Protein AF-A0A7V4AYM7-F1 (afdb_monomer)

Structure (mmCIF, N/CA/C/O backbone):
data_AF-A0A7V4AYM7-F1
#
_entry.id   AF-A0A7V4AYM7-F1
#
loop_
_atom_site.group_PDB
_atom_site.id
_atom_site.type_symbol
_atom_site.label_atom_id
_atom_site.label_alt_id
_atom_site.label_comp_id
_atom_site.label_asym_id
_atom_site.label_entity_id
_atom_site.label_seq_id
_atom_site.pdbx_PDB_ins_code
_atom_site.Cartn_x
_atom_site.Cartn_y
_atom_site.Cartn_z
_atom_site.occupancy
_atom_site.B_iso_or_equiv
_atom_site.auth_seq_id
_atom_site.auth_comp_id
_atom_site.auth_asym_id
_atom_site.auth_atom_id
_atom_site.pdbx_PDB_model_num
ATOM 1 N N . MET A 1 1 ? -8.044 14.531 14.130 1.00 50.94 1 MET A N 1
ATOM 2 C CA . MET A 1 1 ? -6.753 13.931 13.718 1.00 50.94 1 MET A CA 1
ATOM 3 C C . MET A 1 1 ? -6.936 13.240 12.382 1.00 50.94 1 MET A C 1
ATOM 5 O O . MET A 1 1 ? -7.836 12.421 12.245 1.00 50.94 1 MET A O 1
ATOM 9 N N . THR A 1 2 ? -6.121 13.592 11.396 1.00 64.44 2 THR A N 1
ATOM 10 C CA . THR A 1 2 ? -6.169 13.035 10.044 1.00 64.44 2 THR A CA 1
ATOM 11 C C . THR A 1 2 ? -5.454 11.686 10.034 1.00 64.44 2 THR A C 1
ATOM 13 O O . THR A 1 2 ? -4.239 11.608 10.166 1.00 64.44 2 THR A O 1
ATOM 16 N N . LYS A 1 3 ? -6.224 10.599 9.943 1.00 75.81 3 LYS A N 1
ATOM 17 C CA . LYS A 1 3 ? -5.706 9.226 9.983 1.00 75.81 3 LYS A CA 1
ATOM 18 C C . LYS A 1 3 ? -6.206 8.438 8.779 1.00 75.81 3 LYS A C 1
ATOM 20 O O . LYS A 1 3 ? -7.389 8.539 8.439 1.00 75.81 3 LYS A O 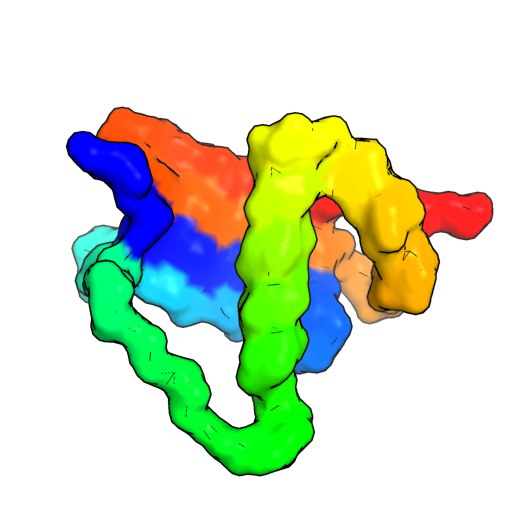1
ATOM 25 N N . ILE A 1 4 ? -5.321 7.650 8.169 1.00 80.00 4 ILE A N 1
ATOM 26 C CA . ILE A 1 4 ? -5.701 6.665 7.152 1.00 80.00 4 ILE A CA 1
ATOM 27 C C . ILE A 1 4 ? -6.546 5.593 7.844 1.00 80.00 4 ILE A C 1
ATOM 29 O O . ILE A 1 4 ? -6.077 4.889 8.734 1.00 80.00 4 ILE A O 1
ATOM 33 N N . GLN A 1 5 ? -7.813 5.514 7.458 1.00 84.81 5 GLN A N 1
ATOM 34 C CA . GLN A 1 5 ? -8.779 4.542 7.963 1.00 84.81 5 GLN A CA 1
ATOM 35 C C . GLN A 1 5 ? -8.700 3.238 7.176 1.00 84.81 5 GLN A C 1
ATOM 37 O O . GLN A 1 5 ? -8.908 2.172 7.746 1.00 84.81 5 GLN A O 1
ATOM 42 N N . GLY A 1 6 ? -8.365 3.314 5.888 1.00 87.50 6 GLY A N 1
ATOM 43 C CA . GLY A 1 6 ? -8.205 2.148 5.038 1.00 87.50 6 GLY A CA 1
ATOM 44 C C . GLY A 1 6 ? -7.442 2.459 3.763 1.00 87.50 6 GLY A C 1
ATOM 45 O O . GLY A 1 6 ? -7.361 3.612 3.330 1.00 87.50 6 GLY A O 1
ATOM 46 N N . PHE A 1 7 ? -6.881 1.407 3.185 1.00 87.94 7 PHE A N 1
ATOM 47 C CA . PHE A 1 7 ? -6.020 1.449 2.016 1.00 87.94 7 PHE A CA 1
ATOM 48 C C . PHE A 1 7 ? -6.274 0.222 1.145 1.00 87.94 7 PHE A C 1
ATOM 50 O O . PHE A 1 7 ? -6.329 -0.897 1.651 1.00 87.94 7 PHE A O 1
ATOM 57 N N . ARG A 1 8 ? -6.437 0.422 -0.160 1.00 89.75 8 ARG A N 1
ATOM 58 C CA . ARG A 1 8 ? -6.570 -0.647 -1.143 1.00 89.75 8 ARG A CA 1
ATOM 59 C C . ARG A 1 8 ? -5.588 -0.441 -2.279 1.00 89.75 8 ARG A C 1
ATOM 61 O O . ARG A 1 8 ? -5.510 0.644 -2.846 1.00 89.75 8 ARG A O 1
ATOM 68 N N . ILE A 1 9 ? -4.893 -1.513 -2.621 1.00 89.56 9 ILE A N 1
ATOM 69 C CA . ILE A 1 9 ? -3.883 -1.583 -3.668 1.00 89.56 9 ILE A CA 1
ATOM 70 C C . ILE A 1 9 ? -4.394 -2.541 -4.728 1.00 89.56 9 ILE A C 1
ATOM 72 O O . ILE A 1 9 ? -4.768 -3.667 -4.398 1.00 89.56 9 ILE A O 1
ATOM 76 N N . ARG A 1 10 ? 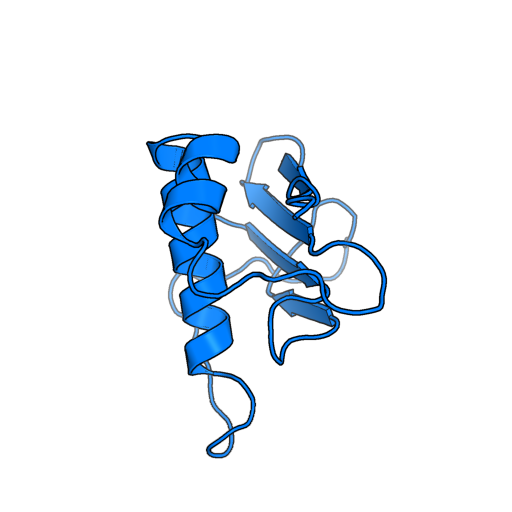-4.378 -2.124 -5.992 1.00 87.75 10 ARG A N 1
ATOM 77 C CA . ARG A 1 10 ? -4.642 -3.006 -7.128 1.00 87.75 10 ARG A CA 1
ATOM 78 C C . ARG A 1 10 ? -3.531 -2.918 -8.156 1.00 87.75 10 ARG A C 1
ATOM 80 O O . ARG A 1 10 ? -3.104 -1.815 -8.484 1.00 87.75 10 ARG A O 1
ATOM 87 N N . ASN A 1 11 ? -3.118 -4.076 -8.664 1.00 86.25 11 ASN A N 1
ATOM 88 C CA . ASN A 1 11 ? -2.132 -4.245 -9.735 1.00 86.25 11 ASN A CA 1
ATOM 89 C C . ASN A 1 11 ? -0.828 -3.454 -9.514 1.00 86.25 11 ASN A C 1
ATOM 91 O O . ASN A 1 11 ? -0.290 -2.834 -10.432 1.00 86.25 11 ASN A O 1
ATOM 95 N N . PHE A 1 12 ? -0.314 -3.474 -8.283 1.00 83.06 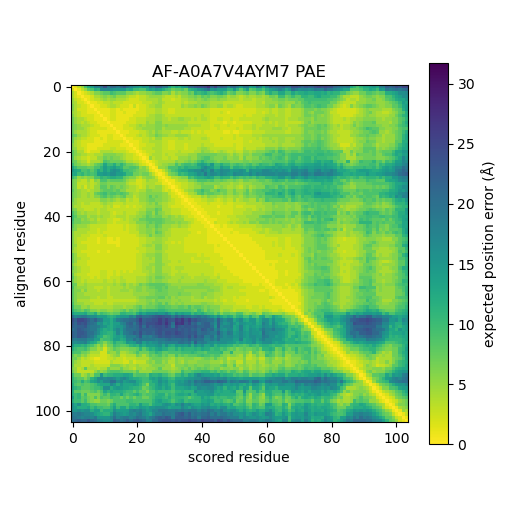12 PHE A N 1
ATOM 96 C CA . PHE A 1 12 ? 0.944 -2.826 -7.921 1.00 83.06 12 PHE A CA 1
ATOM 97 C C . PHE A 1 12 ? 2.030 -3.884 -7.708 1.00 83.06 12 PHE A C 1
ATOM 99 O O . PHE A 1 12 ? 2.073 -4.554 -6.672 1.00 83.06 12 PHE A O 1
ATOM 106 N N . ARG A 1 13 ? 2.913 -4.044 -8.702 1.00 84.62 13 ARG A N 1
ATOM 107 C CA . ARG A 1 13 ? 3.960 -5.081 -8.729 1.00 84.62 13 ARG A CA 1
ATOM 108 C C . ARG A 1 13 ? 3.355 -6.471 -8.446 1.00 84.62 13 ARG A C 1
ATOM 110 O O . ARG A 1 13 ? 2.458 -6.907 -9.160 1.00 84.62 13 ARG A O 1
ATOM 117 N N . VAL A 1 14 ? 3.805 -7.164 -7.396 1.00 87.44 14 VAL A N 1
ATOM 118 C CA . VAL A 1 14 ? 3.295 -8.496 -7.010 1.00 87.44 14 VAL A CA 1
ATOM 119 C C . VAL A 1 14 ? 1.921 -8.461 -6.321 1.00 87.44 14 VAL A C 1
ATOM 121 O O . VAL A 1 14 ? 1.301 -9.508 -6.136 1.00 87.44 14 VAL A O 1
ATOM 124 N N . LEU A 1 15 ? 1.428 -7.280 -5.930 1.00 88.56 15 LEU A N 1
ATOM 125 C CA . LEU A 1 15 ? 0.154 -7.116 -5.232 1.00 88.56 15 LEU A CA 1
ATOM 126 C C . LEU A 1 15 ? -0.989 -6.955 -6.240 1.00 88.56 15 LEU A C 1
ATOM 128 O O . LEU A 1 15 ? -1.104 -5.933 -6.918 1.00 88.56 15 LEU A O 1
ATOM 132 N N . LYS A 1 16 ? -1.860 -7.965 -6.315 1.00 87.62 16 LYS A N 1
ATOM 133 C CA . LYS A 1 16 ? -3.002 -7.978 -7.244 1.00 87.62 16 LYS A CA 1
ATOM 134 C C . LYS A 1 16 ? -4.191 -7.173 -6.727 1.00 87.62 16 LYS A C 1
ATOM 136 O O . LYS A 1 16 ? -4.648 -6.262 -7.407 1.00 87.62 16 LYS A O 1
ATOM 141 N N . ASP A 1 17 ? -4.677 -7.498 -5.532 1.00 89.00 17 ASP A N 1
ATOM 142 C CA . ASP A 1 17 ? -5.773 -6.789 -4.865 1.00 89.00 17 ASP A CA 1
ATOM 143 C C . ASP A 1 17 ? -5.648 -6.982 -3.350 1.00 89.00 17 ASP A C 1
ATOM 145 O O . ASP A 1 17 ? -5.915 -8.061 -2.826 1.00 89.00 17 ASP A O 1
ATOM 149 N N . ILE A 1 18 ? -5.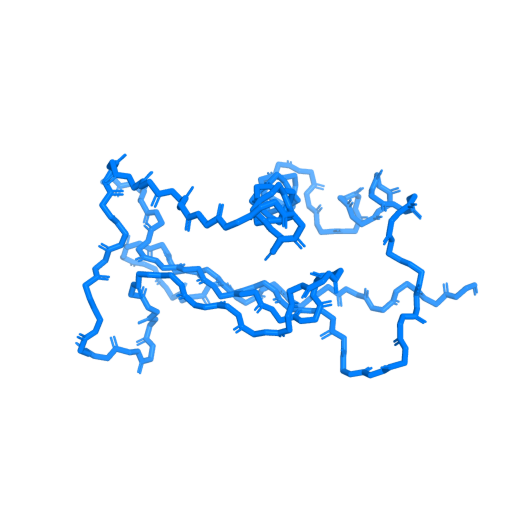172 -5.954 -2.654 1.00 90.12 18 ILE A N 1
ATOM 150 C CA . ILE A 1 18 ? -4.969 -5.963 -1.202 1.00 90.12 18 ILE A CA 1
ATOM 151 C C . ILE A 1 18 ? -5.813 -4.853 -0.602 1.00 90.12 18 ILE A C 1
ATOM 153 O O . ILE A 1 18 ? -5.736 -3.721 -1.062 1.00 90.12 18 ILE A O 1
ATOM 157 N N . THR A 1 19 ? -6.585 -5.156 0.440 1.00 89.81 19 THR A N 1
ATOM 158 C CA . THR A 1 19 ? -7.349 -4.165 1.209 1.00 89.81 19 THR A CA 1
ATOM 159 C C . THR A 1 19 ? -6.974 -4.264 2.683 1.00 89.81 19 THR A C 1
ATOM 161 O O . THR A 1 19 ? -6.990 -5.349 3.256 1.00 89.81 19 THR A O 1
ATOM 164 N N . LEU A 1 20 ? -6.651 -3.126 3.293 1.00 88.31 20 LEU A N 1
ATOM 165 C CA . LEU A 1 20 ? -6.344 -2.975 4.709 1.00 88.31 20 LEU A CA 1
ATOM 166 C C . LEU A 1 20 ? -7.296 -1.951 5.329 1.00 88.31 20 LEU A C 1
ATOM 168 O O . LEU A 1 20 ? -7.518 -0.881 4.760 1.00 88.31 20 LEU A O 1
ATOM 172 N N . GLY A 1 21 ? -7.806 -2.249 6.522 1.00 86.50 21 GLY A N 1
ATOM 173 C CA . GLY A 1 21 ? -8.672 -1.350 7.281 1.00 86.50 21 GLY A CA 1
ATOM 174 C C . GLY A 1 21 ? -10.024 -1.054 6.617 1.00 86.50 21 GLY A C 1
ATOM 175 O O . GLY A 1 21 ? -10.542 -1.831 5.811 1.00 86.50 21 GLY A O 1
ATOM 176 N N . LYS A 1 22 ? -10.593 0.105 6.954 1.00 84.25 22 LYS A N 1
ATOM 177 C CA . LYS A 1 22 ? -11.931 0.543 6.554 1.00 84.25 22 LYS A CA 1
ATOM 178 C C . LYS A 1 22 ? -11.896 1.482 5.353 1.00 84.25 22 LYS A C 1
ATOM 180 O O . LYS A 1 22 ? -11.439 2.622 5.442 1.00 84.25 22 LYS A O 1
ATOM 185 N N . LEU A 1 23 ? -12.446 1.015 4.236 1.00 82.62 23 LEU A N 1
ATOM 186 C CA . LEU A 1 23 ? -12.756 1.856 3.080 1.00 82.62 23 LEU A CA 1
ATOM 187 C C . LEU A 1 23 ? -14.126 2.529 3.250 1.00 82.62 23 LEU A C 1
ATOM 189 O O . LEU A 1 23 ? -14.973 2.059 4.006 1.00 82.62 23 LEU A O 1
ATOM 193 N N . TRP A 1 24 ? -14.370 3.598 2.490 1.00 72.38 24 TRP A N 1
ATOM 194 C CA . TRP A 1 24 ? -15.636 4.345 2.509 1.00 72.38 24 TRP A CA 1
ATOM 195 C C . TRP A 1 24 ? -16.871 3.497 2.166 1.00 72.38 24 TRP A C 1
ATOM 197 O O . TRP A 1 24 ? -17.961 3.766 2.659 1.00 72.38 24 TRP A O 1
ATOM 207 N N . ASN A 1 25 ? -16.701 2.474 1.327 1.00 73.44 25 ASN A N 1
ATOM 208 C CA . ASN A 1 25 ? -17.759 1.571 0.882 1.00 73.44 25 ASN A CA 1
ATOM 209 C C . ASN A 1 25 ? -17.862 0.293 1.733 1.00 73.44 25 ASN A C 1
ATOM 211 O O . ASN A 1 25 ? -18.736 -0.535 1.479 1.00 73.44 25 ASN A O 1
ATOM 215 N N . THR A 1 26 ? -17.002 0.120 2.742 1.00 74.50 26 THR A N 1
ATOM 216 C CA . THR A 1 26 ? -16.969 -1.088 3.572 1.00 74.50 26 THR A CA 1
ATOM 217 C C . THR A 1 26 ? -17.525 -0.785 4.960 1.00 74.50 26 THR A C 1
ATOM 219 O O . THR A 1 26 ? -16.827 -0.280 5.837 1.00 74.50 26 THR A O 1
ATOM 222 N N . GLN A 1 27 ? -18.799 -1.118 5.186 1.00 62.53 27 GLN A N 1
ATOM 223 C CA . GLN A 1 27 ? -19.476 -0.838 6.461 1.00 62.53 27 GLN A CA 1
ATOM 224 C C . GLN A 1 27 ? -18.976 -1.709 7.629 1.00 62.53 27 GLN A C 1
ATOM 226 O O . GLN A 1 27 ? -18.976 -1.240 8.764 1.00 62.53 27 GLN A O 1
ATOM 231 N N . LYS A 1 28 ? -18.518 -2.941 7.355 1.00 72.69 28 LYS A N 1
ATOM 232 C CA . LYS A 1 28 ? -18.134 -3.950 8.367 1.00 72.69 28 LYS A CA 1
ATOM 233 C C . LYS A 1 28 ? -16.631 -4.059 8.670 1.00 72.69 28 LYS A C 1
ATOM 235 O O . LYS A 1 28 ? -16.253 -4.928 9.443 1.00 72.69 28 LYS A O 1
ATOM 240 N N . ALA A 1 29 ? -15.774 -3.249 8.050 1.00 76.88 29 ALA A N 1
ATOM 241 C CA . ALA A 1 29 ? -14.334 -3.320 8.304 1.00 76.88 29 ALA A CA 1
ATOM 242 C C . ALA A 1 29 ? -13.926 -2.365 9.427 1.00 76.88 29 ALA A C 1
ATOM 244 O O . ALA A 1 29 ? -14.365 -1.210 9.450 1.00 76.88 29 ALA A O 1
ATOM 245 N N . ASP A 1 30 ? -13.057 -2.840 10.314 1.00 81.75 30 ASP A N 1
ATOM 246 C CA . ASP A 1 30 ? -12.425 -1.997 11.319 1.00 81.75 30 ASP A CA 1
ATOM 247 C C . ASP A 1 30 ? -11.393 -1.069 10.671 1.00 81.75 30 ASP A C 1
ATOM 249 O O . ASP A 1 30 ? -10.717 -1.452 9.710 1.00 81.75 30 ASP A O 1
ATOM 253 N N . PRO A 1 31 ? -11.264 0.173 11.156 1.00 82.94 31 PRO A N 1
ATOM 254 C CA . PRO A 1 31 ? -10.272 1.093 10.638 1.00 82.94 31 PRO A CA 1
ATOM 255 C C . PRO A 1 31 ? -8.853 0.647 10.987 1.00 82.94 31 PRO A C 1
ATOM 257 O O . PRO A 1 31 ? -8.608 0.022 12.017 1.00 82.94 31 PRO A O 1
ATOM 260 N N . LEU A 1 32 ? -7.896 1.036 10.144 1.00 83.50 32 LEU A N 1
ATOM 261 C CA . LEU A 1 32 ? -6.476 0.804 10.383 1.00 83.50 32 LEU A CA 1
ATOM 262 C C . LEU A 1 32 ? -6.078 1.388 11.747 1.00 83.50 32 LEU A C 1
ATOM 264 O O . LEU A 1 32 ? -6.238 2.582 12.029 1.00 83.50 32 LEU A O 1
ATOM 268 N N . THR A 1 33 ? -5.579 0.537 12.634 1.00 83.31 33 THR A N 1
ATOM 269 C CA . THR A 1 33 ? -5.101 0.937 13.958 1.00 83.31 33 THR A CA 1
ATOM 270 C C . THR A 1 33 ? -3.738 1.614 13.834 1.00 83.31 33 THR A C 1
ATOM 272 O O . THR A 1 33 ? -3.033 1.468 12.839 1.00 83.31 33 THR A O 1
ATOM 275 N N . SER A 1 34 ? -3.354 2.401 14.843 1.00 79.44 34 SER A N 1
ATOM 276 C CA . SER A 1 34 ? -2.058 3.103 14.820 1.00 79.44 34 SER A CA 1
ATOM 277 C C . SER A 1 34 ? -0.872 2.136 14.920 1.00 79.44 34 SER A C 1
ATOM 279 O O . SER A 1 34 ? 0.242 2.489 14.556 1.00 79.44 34 SER A O 1
ATOM 281 N N . MET A 1 35 ? -1.128 0.912 15.385 1.00 84.00 35 MET A N 1
ATOM 282 C CA . MET A 1 35 ? -0.175 -0.184 15.452 1.00 84.00 35 MET A CA 1
ATOM 283 C C . MET A 1 35 ? -0.710 -1.337 14.603 1.00 84.00 35 MET A C 1
ATOM 285 O O . MET A 1 35 ? -1.673 -1.998 14.986 1.00 84.00 35 MET A O 1
ATOM 289 N N . SER A 1 36 ? -0.095 -1.547 13.441 1.00 83.69 36 SER A N 1
ATOM 290 C CA . SER A 1 36 ? -0.400 -2.639 12.514 1.00 83.69 36 SER A CA 1
ATOM 291 C C . SER A 1 36 ? 0.888 -3.386 12.181 1.00 83.69 36 SER A C 1
ATOM 293 O O . SER A 1 36 ? 1.907 -2.759 11.898 1.00 83.69 36 SER A O 1
ATOM 295 N N . ALA A 1 37 ? 0.845 -4.717 12.204 1.00 88.94 37 ALA A N 1
ATOM 296 C CA . ALA A 1 37 ? 1.975 -5.571 11.853 1.00 88.94 37 ALA A CA 1
ATOM 297 C C . ALA A 1 37 ? 1.664 -6.361 10.576 1.00 88.94 37 ALA A C 1
ATOM 299 O O . ALA A 1 37 ? 0.587 -6.937 10.440 1.00 88.94 37 ALA A O 1
ATOM 300 N N . VAL A 1 38 ? 2.620 -6.404 9.647 1.00 89.56 38 VAL A N 1
ATOM 301 C CA . VAL A 1 38 ? 2.502 -7.140 8.380 1.00 89.56 38 VAL A CA 1
ATOM 302 C C . VAL A 1 38 ? 3.397 -8.372 8.461 1.00 89.56 38 VAL A C 1
ATOM 304 O O . VAL A 1 38 ? 4.622 -8.260 8.426 1.00 89.56 38 VAL A O 1
ATOM 307 N N . ILE A 1 39 ? 2.791 -9.554 8.576 1.00 92.25 39 ILE A N 1
ATOM 308 C CA . ILE A 1 39 ? 3.495 -10.825 8.804 1.00 92.25 39 ILE A CA 1
ATOM 309 C C . ILE A 1 39 ? 3.190 -11.791 7.656 1.00 92.25 39 ILE A C 1
ATOM 311 O O . ILE A 1 39 ? 2.066 -11.873 7.171 1.00 92.25 39 ILE A O 1
ATOM 315 N N . GLY A 1 40 ? 4.201 -12.535 7.208 1.00 91.19 40 GLY A N 1
ATOM 316 C CA . GLY A 1 40 ? 4.066 -13.513 6.130 1.00 91.19 40 GLY A CA 1
ATOM 317 C C . GLY A 1 40 ? 5.414 -14.081 5.691 1.00 91.19 40 GLY A C 1
ATOM 318 O O . GLY A 1 40 ? 6.466 -13.567 6.077 1.00 91.19 40 GLY A O 1
ATOM 319 N N . LYS A 1 41 ? 5.396 -15.124 4.853 1.00 95.00 41 LYS A N 1
ATOM 320 C CA . LYS A 1 41 ? 6.607 -15.775 4.312 1.00 95.00 41 LYS A CA 1
ATOM 321 C C . LYS A 1 41 ? 7.463 -14.811 3.479 1.00 95.00 41 LYS A C 1
ATOM 323 O O . LYS A 1 41 ? 7.006 -13.745 3.061 1.00 95.00 41 LYS A O 1
ATOM 328 N N . ASN A 1 42 ? 8.723 -15.155 3.235 1.00 91.94 42 ASN A N 1
ATOM 329 C CA . ASN A 1 42 ? 9.565 -14.383 2.316 1.00 91.94 42 ASN A CA 1
ATOM 330 C C . ASN A 1 42 ? 8.993 -14.440 0.892 1.00 91.94 42 ASN A C 1
ATOM 332 O O . ASN A 1 42 ? 8.396 -15.439 0.503 1.00 91.94 42 ASN A O 1
ATOM 336 N N . GLY A 1 43 ? 9.107 -13.336 0.152 1.00 89.62 43 GLY A N 1
ATOM 337 C CA . GLY A 1 43 ? 8.614 -13.239 -1.227 1.00 89.62 43 GLY A CA 1
ATOM 338 C C . GLY A 1 43 ? 7.111 -12.973 -1.406 1.00 89.62 43 GLY A C 1
ATOM 339 O O . GLY A 1 43 ? 6.690 -12.726 -2.526 1.00 89.62 43 GLY A O 1
ATOM 340 N N . VAL A 1 44 ? 6.291 -12.931 -0.346 1.00 91.62 44 VAL A N 1
ATOM 341 C CA . VAL A 1 44 ? 4.825 -12.704 -0.473 1.00 91.62 44 VAL A CA 1
ATOM 342 C C . VAL A 1 44 ? 4.414 -11.245 -0.745 1.00 91.62 44 VAL A C 1
ATOM 344 O O . VAL A 1 44 ? 3.233 -10.924 -0.691 1.00 91.62 44 VAL A O 1
ATOM 347 N N . GLY A 1 45 ? 5.370 -10.341 -0.986 1.00 90.44 45 GLY A N 1
ATOM 348 C CA . GLY A 1 45 ? 5.079 -8.928 -1.269 1.00 90.44 45 GLY A CA 1
ATOM 349 C C . GLY A 1 45 ? 4.984 -8.006 -0.047 1.00 90.44 45 GLY A C 1
ATOM 350 O O . GLY A 1 45 ? 4.444 -6.912 -0.161 1.00 90.44 45 GLY A O 1
ATOM 351 N N . LYS A 1 46 ? 5.525 -8.398 1.120 1.00 94.38 46 LYS A N 1
ATOM 352 C CA . LYS A 1 46 ? 5.543 -7.530 2.319 1.00 94.38 46 LYS A CA 1
ATOM 353 C C . LYS A 1 46 ? 6.258 -6.202 2.061 1.00 94.38 46 LYS A C 1
ATOM 355 O O . LYS A 1 46 ? 5.680 -5.160 2.322 1.00 94.38 46 LYS A O 1
ATOM 360 N N . SER A 1 47 ? 7.474 -6.228 1.509 1.00 93.00 47 SER A N 1
ATOM 361 C CA . SER A 1 47 ? 8.208 -5.001 1.159 1.00 93.00 47 SER A CA 1
ATOM 362 C C . SER A 1 47 ? 7.450 -4.178 0.116 1.00 93.00 47 SER A C 1
ATOM 364 O O . SER A 1 47 ? 7.306 -2.976 0.275 1.00 93.00 47 SER A O 1
ATOM 366 N N . THR A 1 48 ? 6.838 -4.845 -0.867 1.00 91.06 48 THR A N 1
ATOM 367 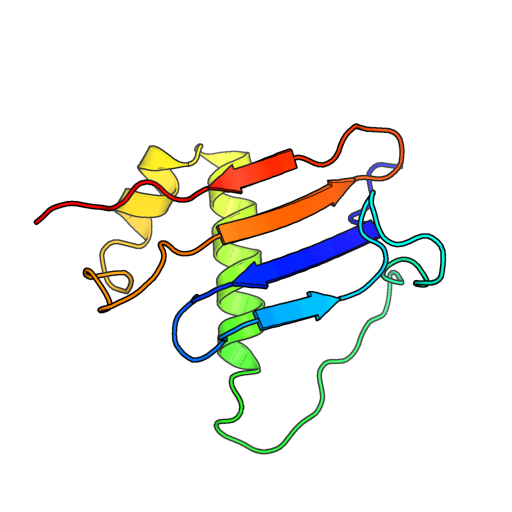C CA . THR A 1 48 ? 5.997 -4.205 -1.889 1.00 91.06 48 THR A CA 1
ATOM 368 C C . THR A 1 48 ? 4.793 -3.465 -1.309 1.00 91.06 48 THR A C 1
ATOM 370 O O . THR A 1 48 ? 4.385 -2.439 -1.846 1.00 91.06 48 THR A O 1
ATOM 373 N N . LEU A 1 49 ? 4.221 -3.949 -0.204 1.00 91.00 49 LEU A N 1
ATOM 374 C CA . LEU A 1 49 ? 3.154 -3.239 0.497 1.00 91.00 49 LEU A CA 1
ATOM 375 C C . LEU A 1 49 ? 3.650 -1.892 1.038 1.00 91.00 49 LEU A C 1
ATOM 377 O O . LEU A 1 49 ? 2.948 -0.890 0.922 1.00 91.00 49 LEU A O 1
ATOM 381 N N . PHE A 1 50 ? 4.859 -1.862 1.600 1.00 89.50 50 PHE A N 1
ATOM 382 C CA . PHE A 1 50 ? 5.482 -0.628 2.078 1.00 89.50 50 PHE A CA 1
ATOM 383 C C . PHE A 1 50 ? 5.913 0.284 0.927 1.00 89.50 50 PHE A C 1
ATOM 385 O O . PHE A 1 50 ? 5.734 1.493 1.044 1.00 89.50 50 PHE A O 1
ATOM 392 N N . ASP A 1 51 ? 6.364 -0.271 -0.202 1.00 89.44 51 ASP A N 1
ATOM 393 C CA . ASP A 1 51 ? 6.624 0.505 -1.423 1.00 89.44 51 ASP A CA 1
ATOM 394 C C . ASP A 1 51 ? 5.356 1.245 -1.884 1.00 89.44 51 ASP A C 1
ATOM 396 O O . ASP A 1 51 ? 5.412 2.426 -2.210 1.00 89.44 51 ASP A O 1
ATOM 400 N N . ALA A 1 52 ? 4.188 0.589 -1.842 1.00 88.25 52 ALA A N 1
ATOM 401 C CA . ALA A 1 52 ? 2.913 1.216 -2.197 1.00 88.25 52 ALA A CA 1
ATOM 402 C C . ALA A 1 52 ? 2.520 2.356 -1.236 1.00 88.25 52 ALA A C 1
ATOM 404 O O . ALA A 1 52 ? 1.948 3.358 -1.666 1.00 88.25 52 ALA A O 1
ATOM 405 N N . PHE A 1 53 ? 2.829 2.226 0.060 1.00 88.00 53 PHE A N 1
ATOM 406 C CA . PHE A 1 53 ? 2.659 3.320 1.024 1.00 88.00 53 PHE A CA 1
ATOM 407 C C . PHE A 1 53 ? 3.641 4.470 0.780 1.00 88.00 53 PHE A C 1
ATOM 409 O O . PHE A 1 53 ? 3.240 5.628 0.890 1.00 88.00 53 PHE A O 1
ATOM 416 N N . GLY A 1 54 ? 4.898 4.164 0.444 1.00 88.88 54 GLY A N 1
ATOM 417 C CA . GLY A 1 54 ? 5.903 5.158 0.066 1.00 88.88 54 GLY A CA 1
ATOM 418 C C . GLY A 1 54 ? 5.451 5.963 -1.149 1.00 88.88 54 GLY A C 1
ATOM 419 O O . GLY A 1 54 ? 5.349 7.182 -1.073 1.00 88.88 54 GLY A O 1
ATOM 420 N N . PHE A 1 55 ? 5.027 5.268 -2.203 1.00 86.56 55 PHE A N 1
ATOM 421 C CA . PHE A 1 55 ? 4.486 5.888 -3.406 1.00 86.56 55 PHE A CA 1
ATOM 422 C C . PHE A 1 55 ? 3.250 6.761 -3.118 1.00 86.56 55 PHE A C 1
ATOM 424 O O . PHE A 1 55 ? 3.145 7.881 -3.615 1.00 86.56 55 PHE A O 1
ATOM 431 N N . LEU A 1 56 ? 2.321 6.293 -2.272 1.00 85.75 56 LEU A N 1
ATOM 432 C CA . LEU A 1 56 ? 1.184 7.111 -1.837 1.00 85.75 56 LEU A CA 1
ATOM 433 C C . LEU A 1 56 ? 1.650 8.386 -1.114 1.00 85.75 56 LEU A C 1
ATOM 435 O O . LEU A 1 56 ? 1.085 9.456 -1.336 1.00 85.75 56 LEU A O 1
ATOM 439 N N . ALA A 1 57 ? 2.655 8.282 -0.243 1.00 86.25 57 ALA A N 1
ATOM 440 C CA . ALA A 1 57 ? 3.206 9.435 0.458 1.00 86.25 57 ALA A CA 1
ATOM 441 C C . ALA A 1 57 ? 3.847 10.436 -0.512 1.00 86.25 57 ALA A C 1
ATOM 443 O O . ALA A 1 57 ? 3.674 11.637 -0.324 1.00 86.25 57 ALA A O 1
ATOM 444 N N . ASP A 1 58 ? 4.527 9.962 -1.554 1.00 87.00 58 ASP A N 1
ATOM 445 C CA . ASP A 1 58 ? 5.113 10.822 -2.582 1.00 87.00 58 ASP A CA 1
ATOM 446 C C . ASP A 1 58 ? 4.023 11.511 -3.410 1.00 87.00 58 ASP A C 1
ATOM 448 O O . ASP A 1 58 ? 4.051 12.731 -3.551 1.00 87.00 58 ASP A O 1
ATOM 452 N N . CYS A 1 59 ? 2.966 10.793 -3.804 1.00 84.19 59 CYS A N 1
ATOM 453 C CA . CYS A 1 59 ? 1.808 11.394 -4.479 1.00 84.19 59 CYS A CA 1
ATOM 454 C C . CYS A 1 59 ? 1.144 12.507 -3.659 1.00 84.19 59 CYS A C 1
ATOM 456 O O . CYS A 1 59 ? 0.626 13.468 -4.220 1.00 84.19 59 CYS A O 1
ATOM 458 N N . LEU A 1 60 ? 1.137 12.381 -2.329 1.00 83.94 60 LEU A N 1
ATOM 459 C CA . LEU A 1 60 ? 0.603 13.407 -1.430 1.00 83.94 60 LEU A CA 1
ATOM 460 C C . LEU A 1 60 ? 1.552 14.597 -1.231 1.00 83.94 60 LEU A C 1
ATOM 462 O O . LEU A 1 60 ? 1.088 15.659 -0.822 1.00 83.94 60 LEU A O 1
ATOM 466 N N . LYS A 1 61 ? 2.858 14.427 -1.467 1.00 87.81 61 LYS A N 1
ATOM 467 C CA . LYS A 1 61 ? 3.881 15.466 -1.265 1.00 87.81 61 LYS A CA 1
ATOM 468 C C . LYS A 1 61 ? 4.169 16.265 -2.529 1.00 87.81 61 LYS A C 1
ATOM 470 O O . LYS A 1 61 ? 4.197 17.487 -2.462 1.00 87.81 61 LYS A O 1
ATOM 475 N N . ILE A 1 62 ? 4.421 15.567 -3.634 1.00 86.56 62 ILE A N 1
ATOM 476 C CA . ILE A 1 62 ? 4.862 16.143 -4.915 1.00 86.56 62 ILE A CA 1
ATOM 477 C C . ILE A 1 62 ? 3.801 15.984 -6.014 1.00 86.56 62 ILE A C 1
ATOM 479 O O . ILE A 1 62 ? 3.962 16.455 -7.124 1.00 86.56 62 ILE A O 1
ATOM 483 N N . GLY A 1 63 ? 2.663 15.357 -5.716 1.00 83.75 63 GLY A N 1
ATOM 484 C CA . GLY A 1 63 ? 1.639 15.102 -6.722 1.00 83.75 63 GLY A CA 1
ATOM 485 C C . GLY A 1 63 ? 1.890 13.816 -7.509 1.00 83.75 63 GLY A C 1
ATOM 486 O O . GLY A 1 63 ? 2.929 13.168 -7.415 1.00 83.75 63 GLY A O 1
ATOM 487 N N . VAL A 1 64 ? 0.864 13.400 -8.244 1.00 80.12 64 VAL A N 1
ATOM 488 C CA . VAL A 1 64 ? 0.776 12.061 -8.846 1.00 80.12 64 VAL A CA 1
ATOM 489 C C . VAL A 1 64 ? 1.744 11.886 -10.006 1.00 80.12 64 VAL A C 1
ATOM 491 O O . VAL A 1 64 ? 2.392 10.851 -10.107 1.00 80.12 64 VAL A O 1
ATOM 494 N N . GLU A 1 65 ? 1.825 12.885 -10.880 1.00 80.06 65 GLU A N 1
ATOM 495 C CA . GLU A 1 65 ? 2.640 12.833 -12.096 1.00 80.06 65 GLU A CA 1
ATOM 496 C C . GLU A 1 65 ? 4.128 12.789 -11.743 1.00 80.06 65 GLU A C 1
ATOM 498 O O . GLU A 1 65 ? 4.842 11.886 -12.170 1.00 80.06 65 GLU A O 1
ATOM 503 N N . GLU A 1 66 ? 4.567 13.686 -10.861 1.00 82.62 66 GLU A N 1
ATOM 504 C CA . GLU A 1 66 ? 5.952 13.757 -10.394 1.00 82.62 66 GLU A CA 1
ATOM 505 C C . GLU A 1 66 ? 6.347 12.515 -9.580 1.00 82.62 66 GLU A C 1
ATOM 507 O O . GLU A 1 66 ? 7.459 12.009 -9.725 1.00 82.62 66 GLU A O 1
ATOM 512 N N . ALA A 1 67 ? 5.432 11.962 -8.774 1.00 83.94 67 ALA A N 1
ATOM 513 C CA . ALA A 1 67 ? 5.659 10.697 -8.074 1.00 83.94 67 ALA A CA 1
ATOM 514 C C . ALA A 1 67 ? 5.747 9.500 -9.035 1.00 83.94 67 ALA A C 1
ATOM 516 O O . ALA A 1 67 ? 6.592 8.624 -8.845 1.00 83.94 67 ALA A O 1
ATOM 517 N N . CYS A 1 68 ? 4.920 9.463 -10.085 1.00 78.38 68 CYS A N 1
ATOM 518 C CA . CYS A 1 68 ? 5.032 8.472 -11.157 1.00 78.38 68 CYS A CA 1
ATOM 519 C C . CYS A 1 68 ? 6.372 8.585 -11.894 1.00 78.38 68 CYS A C 1
ATOM 521 O O . CYS A 1 68 ? 6.997 7.562 -12.168 1.00 78.38 68 CYS A O 1
ATOM 523 N N . ASP A 1 69 ? 6.840 9.802 -12.162 1.00 77.94 69 ASP A N 1
ATOM 524 C CA . ASP A 1 69 ? 8.123 10.052 -12.819 1.00 77.94 69 ASP A CA 1
ATOM 525 C C . ASP A 1 69 ? 9.319 9.684 -11.937 1.00 77.94 69 ASP A C 1
ATOM 527 O O . ASP A 1 69 ? 10.275 9.067 -12.411 1.00 77.94 69 ASP A O 1
ATOM 531 N N . ALA A 1 70 ? 9.251 9.969 -10.638 1.00 77.81 70 ALA A N 1
ATOM 532 C CA . ALA A 1 70 ? 10.257 9.541 -9.671 1.00 77.81 70 ALA A CA 1
ATOM 533 C C . ALA A 1 70 ? 10.300 8.007 -9.511 1.00 77.81 70 ALA A C 1
ATOM 535 O O . ALA A 1 70 ? 11.379 7.429 -9.338 1.00 77.81 70 ALA A O 1
ATOM 536 N N . ASP A 1 71 ? 9.147 7.336 -9.625 1.00 72.19 71 ASP A N 1
ATOM 537 C CA . ASP A 1 71 ? 9.020 5.873 -9.583 1.00 72.19 71 ASP A CA 1
ATOM 538 C C . ASP A 1 71 ? 9.117 5.203 -10.975 1.00 72.19 71 ASP A C 1
ATOM 540 O O . ASP A 1 71 ? 8.967 3.980 -11.075 1.00 72.19 71 ASP A O 1
ATOM 544 N N . ARG A 1 72 ? 9.462 5.943 -12.055 1.00 58.38 72 ARG A N 1
ATOM 545 C CA . ARG A 1 72 ? 9.610 5.419 -13.444 1.00 58.38 72 ARG A CA 1
ATOM 546 C C . ARG A 1 72 ? 10.518 4.197 -13.564 1.00 58.38 72 ARG A C 1
ATOM 548 O O . ARG A 1 72 ? 10.437 3.465 -14.544 1.00 58.38 72 ARG A O 1
ATOM 555 N N . ARG A 1 73 ? 11.374 3.934 -12.573 1.00 51.94 73 ARG A N 1
ATOM 556 C CA . ARG A 1 73 ? 12.216 2.730 -12.532 1.00 51.94 73 ARG A CA 1
ATOM 557 C C . ARG A 1 73 ? 11.447 1.427 -12.266 1.00 51.94 73 ARG A C 1
ATOM 559 O O . ARG A 1 73 ? 12.029 0.367 -12.470 1.00 51.94 73 ARG A O 1
ATOM 566 N N . HIS A 1 74 ? 10.179 1.466 -11.845 1.00 53.22 74 HIS A N 1
ATOM 567 C CA . HIS A 1 74 ? 9.459 0.262 -11.404 1.00 53.22 74 HIS A CA 1
ATOM 568 C C . HIS A 1 74 ? 8.070 0.038 -12.014 1.00 53.22 74 HIS A C 1
ATOM 570 O O . HIS A 1 74 ? 7.487 -1.021 -11.765 1.00 53.22 74 HIS A O 1
ATOM 576 N N . TYR A 1 75 ? 7.530 0.981 -12.793 1.00 53.81 75 TYR A N 1
ATOM 577 C CA . TYR A 1 75 ? 6.175 0.880 -13.343 1.00 53.81 75 TYR A CA 1
ATOM 578 C C . TYR A 1 75 ? 6.166 0.988 -14.872 1.00 53.81 75 TYR A C 1
ATOM 580 O O . TYR A 1 75 ? 5.749 1.987 -15.446 1.00 53.81 75 TYR A O 1
ATOM 588 N N . ILE A 1 76 ? 6.648 -0.066 -15.536 1.00 49.41 76 ILE A N 1
ATOM 589 C CA . ILE A 1 76 ? 6.611 -0.191 -16.997 1.00 49.41 76 ILE A CA 1
ATOM 590 C C . ILE A 1 76 ? 5.444 -1.113 -17.363 1.00 49.41 76 ILE A C 1
ATOM 592 O O . ILE A 1 76 ? 5.501 -2.318 -17.126 1.00 49.41 76 ILE A O 1
ATOM 596 N N . ASN A 1 77 ? 4.369 -0.504 -17.864 1.00 52.34 77 ASN A N 1
ATOM 597 C CA . ASN A 1 77 ? 3.267 -1.080 -18.647 1.00 52.34 77 ASN A CA 1
ATOM 598 C C . ASN A 1 77 ? 2.978 -2.598 -18.453 1.00 52.34 77 ASN A C 1
ATOM 600 O O . ASN A 1 77 ? 3.234 -3.402 -19.355 1.00 52.34 77 ASN A O 1
ATOM 604 N N . PRO A 1 78 ? 2.460 -3.037 -17.286 1.00 54.59 78 PRO A N 1
ATOM 605 C CA . PRO A 1 78 ? 2.078 -4.434 -17.104 1.00 54.59 78 PRO A CA 1
ATOM 606 C C . PRO A 1 78 ? 0.829 -4.770 -17.942 1.00 54.59 78 PRO A C 1
ATOM 608 O O . PRO A 1 78 ? -0.102 -3.963 -17.994 1.00 54.59 78 PRO A O 1
ATOM 611 N N . PRO A 1 79 ? 0.736 -5.969 -18.548 1.00 51.34 79 PRO A N 1
ATOM 612 C CA . PRO A 1 79 ? -0.482 -6.390 -19.232 1.00 51.34 79 PRO A CA 1
ATOM 613 C C . PRO A 1 79 ? -1.628 -6.521 -18.215 1.00 51.34 79 PRO A C 1
ATOM 615 O O . PRO A 1 79 ? -1.617 -7.418 -17.370 1.00 51.34 79 PRO A O 1
ATOM 618 N N . GLY A 1 80 ? -2.616 -5.621 -18.267 1.00 63.25 80 GLY A N 1
ATOM 619 C CA . GLY A 1 80 ? -3.781 -5.668 -17.381 1.00 63.25 80 GLY A CA 1
ATOM 620 C C . GLY A 1 80 ? -4.402 -4.306 -17.049 1.00 63.25 80 GLY A C 1
ATOM 621 O O . GLY A 1 80 ? -4.066 -3.293 -17.659 1.00 63.25 80 GLY A O 1
ATOM 622 N N . PRO A 1 81 ? -5.346 -4.265 -16.087 1.00 62.09 81 PRO A N 1
ATOM 623 C CA . PRO A 1 81 ? -5.942 -3.016 -15.632 1.00 62.09 81 PRO A CA 1
ATOM 624 C C . PRO A 1 81 ? -4.878 -2.121 -14.983 1.00 62.09 81 PRO A C 1
ATOM 626 O O . PRO A 1 81 ? -4.031 -2.648 -14.254 1.00 62.09 81 PRO A O 1
ATOM 629 N N . PRO A 1 82 ? -4.960 -0.788 -15.150 1.00 65.50 82 PRO A N 1
ATOM 630 C CA . PRO A 1 82 ? -3.996 0.129 -14.561 1.00 65.50 82 PRO A CA 1
ATOM 631 C C . PRO A 1 82 ? -3.945 -0.032 -13.037 1.00 65.50 82 PRO A C 1
ATOM 633 O O . PRO A 1 82 ? -4.959 -0.386 -12.412 1.00 65.50 82 PRO A O 1
ATOM 636 N N . PRO A 1 83 ? -2.787 0.249 -12.428 1.00 71.88 83 PRO A N 1
ATOM 637 C CA . PRO A 1 83 ? -2.655 0.230 -1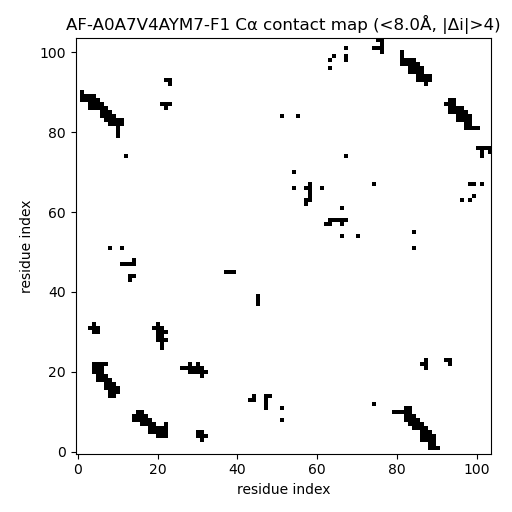0.982 1.00 71.88 83 PRO A CA 1
ATOM 638 C C . PRO A 1 83 ? -3.606 1.253 -10.371 1.00 71.88 83 PRO A C 1
ATOM 640 O O . PRO A 1 83 ? -3.881 2.322 -10.927 1.00 71.88 83 PRO A O 1
ATOM 643 N N . ALA A 1 84 ? -4.097 0.935 -9.184 1.00 75.50 84 ALA A N 1
ATOM 644 C CA . ALA A 1 84 ? -4.908 1.870 -8.430 1.00 75.50 84 ALA A CA 1
ATOM 645 C C . ALA A 1 84 ? -4.572 1.784 -6.951 1.00 75.50 84 ALA A C 1
ATOM 647 O O . ALA A 1 84 ? -4.533 0.692 -6.377 1.00 75.50 84 ALA A O 1
ATOM 648 N N . LEU A 1 85 ? -4.410 2.952 -6.342 1.00 78.44 85 LEU A N 1
ATOM 649 C CA . LEU A 1 85 ? -4.316 3.114 -4.904 1.00 78.44 85 LEU A CA 1
ATOM 650 C C . LEU A 1 85 ? -5.548 3.886 -4.436 1.00 78.44 85 LEU A C 1
ATOM 652 O O . LEU A 1 85 ? -5.830 4.995 -4.877 1.00 78.44 85 LEU A O 1
ATOM 656 N N . LEU A 1 86 ? -6.322 3.287 -3.544 1.00 78.50 86 LEU A N 1
ATOM 657 C CA . LEU A 1 86 ? -7.476 3.927 -2.926 1.00 78.50 86 LEU A CA 1
ATOM 658 C C . LEU A 1 86 ? -7.197 4.054 -1.441 1.00 78.50 86 LEU A C 1
ATOM 660 O O . LEU A 1 86 ? -6.919 3.054 -0.786 1.00 78.50 86 LEU A O 1
ATOM 664 N N . PHE A 1 87 ? -7.320 5.255 -0.892 1.00 80.06 87 PHE A N 1
ATOM 665 C CA . PHE A 1 87 ? -7.215 5.453 0.545 1.00 80.06 87 PHE A CA 1
ATOM 666 C C . PHE A 1 87 ? -8.387 6.274 1.072 1.00 80.06 87 PHE A C 1
ATOM 668 O O . PHE A 1 87 ? -8.970 7.113 0.384 1.00 80.06 87 PHE A O 1
ATOM 675 N N . HIS A 1 88 ? -8.753 6.003 2.320 1.00 77.69 88 HIS A N 1
ATOM 676 C CA . HIS A 1 88 ? -9.791 6.737 3.026 1.00 77.69 88 HIS A CA 1
ATOM 677 C C . HIS A 1 88 ? -9.185 7.432 4.243 1.00 77.69 88 HIS A C 1
ATOM 679 O O . HIS A 1 88 ? -8.577 6.784 5.097 1.00 77.69 88 HIS A O 1
ATOM 685 N N . ARG A 1 89 ? -9.354 8.755 4.321 1.00 73.75 89 ARG A N 1
ATOM 686 C CA . ARG A 1 89 ? -8.976 9.575 5.474 1.00 73.75 8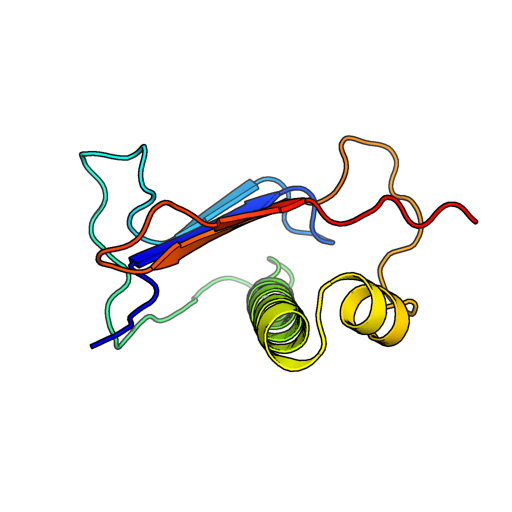9 ARG A CA 1
ATOM 687 C C . ARG A 1 89 ? -10.228 9.855 6.301 1.00 73.75 89 ARG A C 1
ATOM 689 O O . ARG A 1 89 ? -11.246 10.268 5.754 1.00 73.75 89 ARG A O 1
ATOM 696 N N . GLY A 1 90 ? -10.171 9.601 7.607 1.00 62.16 90 GLY A N 1
ATOM 697 C CA . GLY A 1 90 ? -11.337 9.761 8.483 1.00 62.16 90 GLY A CA 1
ATOM 698 C C . GLY A 1 90 ? -11.886 11.190 8.439 1.00 62.16 90 GLY A C 1
ATOM 699 O O . GLY A 1 90 ? -11.137 12.128 8.702 1.00 62.16 90 GLY A O 1
ATOM 700 N N . GLY A 1 91 ? -13.172 11.334 8.104 1.00 61.12 91 GLY A N 1
ATOM 701 C CA . GLY A 1 91 ? -13.869 12.623 7.987 1.00 61.12 91 GLY A CA 1
ATOM 702 C C . GLY A 1 91 ? -13.983 13.194 6.566 1.00 61.12 91 GLY A C 1
ATOM 703 O O . GLY A 1 91 ? -14.753 14.126 6.369 1.00 61.12 91 GLY A O 1
ATOM 704 N N . GLU A 1 92 ? -13.292 12.632 5.568 1.00 60.31 92 GLU A N 1
ATOM 705 C CA . GLU A 1 92 ? -13.335 13.096 4.170 1.00 60.31 92 GLU A CA 1
ATOM 706 C C . GLU A 1 92 ? -13.804 11.992 3.209 1.00 60.31 92 GLU A C 1
ATOM 708 O O . GLU A 1 92 ? -13.695 10.794 3.495 1.00 60.31 92 GLU A O 1
ATOM 713 N N . ARG A 1 93 ? -14.337 12.388 2.040 1.00 59.69 93 ARG A N 1
ATOM 714 C CA . ARG A 1 93 ? -14.620 11.447 0.943 1.00 59.69 93 ARG A CA 1
ATOM 715 C C . ARG A 1 93 ? -13.335 10.698 0.584 1.00 59.69 93 ARG A C 1
ATOM 717 O O . ARG A 1 93 ? -12.246 11.256 0.657 1.00 59.69 93 ARG A O 1
ATOM 724 N N . ALA A 1 94 ? -13.456 9.419 0.234 1.00 60.59 94 ALA A N 1
ATOM 725 C CA . ALA A 1 94 ? -12.287 8.649 -0.166 1.00 60.59 94 ALA A CA 1
ATOM 726 C C . ALA A 1 94 ? -11.618 9.269 -1.392 1.00 60.59 94 ALA A C 1
ATOM 728 O O . ALA A 1 94 ? -12.287 9.594 -2.374 1.00 60.59 94 ALA A O 1
ATOM 729 N N . SER A 1 95 ? -10.298 9.383 -1.323 1.00 65.06 95 SER A N 1
ATOM 730 C CA . SER A 1 95 ? -9.485 9.869 -2.424 1.00 65.06 95 SER A CA 1
ATOM 731 C C . SER A 1 95 ? -9.056 8.663 -3.244 1.00 65.06 95 SER A C 1
ATOM 733 O O . SER A 1 95 ? -8.351 7.770 -2.763 1.00 65.06 95 SER A O 1
ATOM 735 N N . PHE A 1 96 ? -9.548 8.603 -4.478 1.00 61.84 96 PHE A N 1
ATOM 736 C CA . PHE A 1 96 ? -9.147 7.581 -5.430 1.00 61.84 96 PHE A CA 1
ATOM 737 C C . PHE A 1 96 ? -7.971 8.106 -6.239 1.00 61.84 96 PHE A C 1
ATOM 739 O O . PHE A 1 96 ? -8.124 9.042 -7.021 1.00 61.84 96 PHE A O 1
ATOM 746 N N . LEU A 1 97 ? -6.811 7.487 -6.054 1.00 63.75 97 LEU A N 1
ATOM 747 C CA . LEU A 1 97 ? -5.645 7.754 -6.863 1.00 63.75 97 LEU A CA 1
ATOM 748 C C . LEU A 1 97 ? -5.562 6.687 -7.960 1.00 63.75 97 LEU A C 1
ATOM 750 O O . LEU A 1 97 ? -5.096 5.563 -7.744 1.00 63.75 97 LEU A O 1
ATOM 754 N N . ARG A 1 98 ? -6.060 7.032 -9.151 1.00 63.22 98 ARG A N 1
ATOM 755 C CA . ARG A 1 98 ? -5.772 6.253 -10.357 1.00 63.22 98 ARG A CA 1
ATOM 756 C C . ARG A 1 98 ? -4.407 6.691 -10.850 1.00 63.22 98 ARG A C 1
ATOM 758 O O . ARG A 1 98 ? -4.240 7.880 -11.107 1.00 63.22 98 ARG A O 1
ATOM 765 N N . LEU A 1 99 ? -3.456 5.769 -10.963 1.00 62.84 99 LEU A N 1
ATOM 766 C CA . LEU A 1 99 ? -2.175 6.168 -11.536 1.00 62.84 99 LEU A CA 1
ATOM 767 C C . LEU A 1 99 ? -2.377 6.352 -13.041 1.00 62.84 99 LEU A C 1
ATOM 769 O O . LEU A 1 99 ? -3.100 5.545 -13.648 1.00 62.84 99 LEU A O 1
ATOM 773 N N . PRO A 1 100 ? -1.798 7.407 -13.635 1.00 54.09 100 PRO A N 1
ATOM 774 C CA . PRO A 1 100 ? -1.757 7.526 -15.079 1.00 54.09 100 PRO A CA 1
ATOM 775 C C . PRO A 1 100 ? -1.066 6.289 -15.662 1.00 54.09 100 PRO A C 1
ATOM 777 O O . PRO A 1 100 ? -0.120 5.748 -15.084 1.00 54.09 100 PRO A O 1
ATOM 780 N N . VAL A 1 101 ? -1.570 5.810 -16.799 1.00 53.97 101 VAL A N 1
ATOM 781 C CA . VAL A 1 101 ? -0.818 4.850 -17.607 1.00 53.97 101 VAL A CA 1
ATOM 782 C C . VAL A 1 101 ? 0.351 5.642 -18.172 1.00 53.97 101 VAL A C 1
ATOM 784 O O . VAL A 1 101 ? 0.138 6.552 -18.967 1.00 53.97 101 VAL A O 1
ATOM 787 N N . VAL A 1 102 ? 1.565 5.348 -17.711 1.00 48.75 102 VAL A N 1
ATOM 788 C CA . VAL A 1 102 ? 2.775 5.875 -18.342 1.00 48.75 102 VAL A CA 1
ATOM 789 C C . VAL A 1 102 ? 2.908 5.124 -19.666 1.00 48.75 102 VAL A C 1
ATOM 791 O O . VAL A 1 102 ? 3.323 3.963 -19.689 1.00 48.75 102 VAL A O 1
ATOM 794 N N . GLU A 1 103 ? 2.424 5.738 -20.745 1.00 41.59 103 GLU A N 1
ATOM 795 C CA . GLU A 1 103 ? 2.671 5.253 -22.102 1.00 41.59 103 GLU A CA 1
ATOM 796 C C . GLU A 1 103 ? 4.179 5.375 -22.403 1.00 41.59 103 GLU A C 1
ATOM 798 O O . GLU A 1 103 ? 4.811 6.316 -21.912 1.00 41.59 103 GLU A O 1
ATOM 803 N N . PRO A 1 104 ? 4.778 4.392 -23.100 1.00 50.41 104 PRO A N 1
ATOM 804 C CA . PRO A 1 104 ? 6.203 4.399 -23.423 1.00 50.41 104 PRO A CA 1
ATOM 805 C C . PRO A 1 104 ? 6.610 5.559 -24.338 1.00 50.41 104 PRO A C 1
ATOM 807 O O . PRO A 1 104 ? 5.783 5.976 -25.181 1.00 50.41 104 PRO A O 1
#

Sequence (104 aa):
MTKIQGFRIRNFRVLKDITLGKLWNTQKADPLTSMSAVIGKNGVGKSTLFDAFGFLADCLKIGVEEACDADRRHYINPPGPPPALLFHRGGERASFLRLPVVEP

Radius of gyration: 13.88 Å; Cα contacts (8 Å, |Δi|>4): 163; chains: 1; bounding box: 32×32×3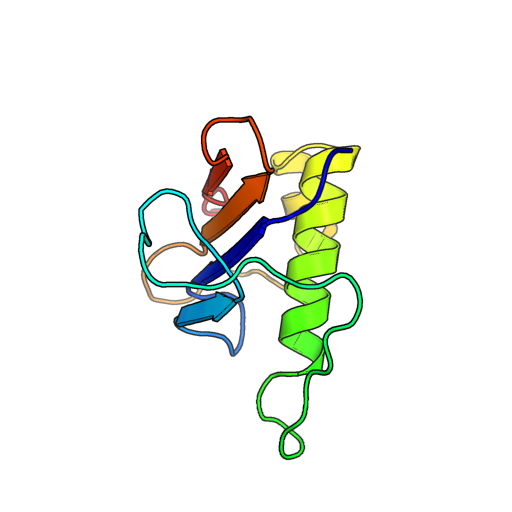9 Å

Mean predicted aligned error: 7.66 Å

pLDDT: mean 76.9, std 13.51, range [41.59, 95.0]

Solvent-accessible surface area (backbone atoms only — not comparable to full-atom values): 6404 Å² total; per-residue (Å²): 129,90,42,66,22,12,42,33,41,26,49,52,87,89,42,61,76,47,79,44,44,18,41,86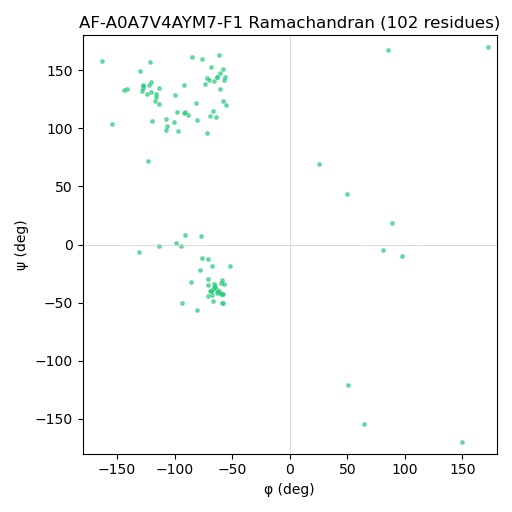,90,41,91,88,45,62,55,46,59,99,77,77,86,93,84,78,68,88,91,76,41,69,68,56,55,52,50,52,51,50,51,52,52,37,29,73,72,67,33,59,68,56,34,49,60,75,43,54,89,76,64,75,76,68,95,68,75,72,36,33,44,36,40,15,40,62,96,54,80,60,53,74,44,70,56,79,80,66,74,133

Secondary structure (DSSP, 8-state):
---EEEEEEEEETTEEEEEEE--TT-TTPPPPPSS------TTSSHHHHHHHHHHHHHHHHT-HHHHHHHTTTT----SSSPPEEEEEETTS--EEEEPP----

Foldseek 3Di:
DWDWFKKWKDPQVLDHIDIDGDDPPRPPGHGDDPDDDDDDDPPNCPVVVVVVVVLVVCCVVVNQVVSCVVVVVRDQDDPDDFIWMWIDIPPDHIDTDGHDRPDD